Protein AF-A0A358D4X6-F1 (afdb_monomer_lite)

Structure (mmCIF, N/CA/C/O backbone):
data_AF-A0A358D4X6-F1
#
_entry.id   AF-A0A358D4X6-F1
#
loop_
_atom_site.group_PDB
_atom_site.id
_atom_site.type_symbol
_atom_site.label_atom_id
_atom_site.label_alt_id
_atom_site.label_comp_id
_atom_site.label_asym_id
_atom_site.label_entity_id
_atom_site.label_seq_id
_atom_site.pdbx_PDB_ins_code
_atom_site.Cartn_x
_atom_site.Cartn_y
_atom_site.Cartn_z
_atom_site.occupancy
_atom_site.B_iso_or_equiv
_atom_site.auth_seq_id
_atom_site.auth_comp_id
_atom_site.auth_asym_id
_atom_site.auth_atom_id
_atom_site.pdbx_PDB_model_num
ATOM 1 N N . MET A 1 1 ? 1.450 6.142 -0.387 1.00 95.56 1 MET A N 1
ATOM 2 C CA . MET A 1 1 ? 0.802 5.698 0.866 1.00 95.56 1 MET A CA 1
ATOM 3 C C . MET A 1 1 ? -0.648 6.152 0.870 1.00 95.56 1 MET A C 1
ATOM 5 O O . MET A 1 1 ? -0.957 7.098 0.156 1.00 95.56 1 MET A O 1
ATOM 9 N N . THR A 1 2 ? -1.506 5.499 1.646 1.00 97.62 2 THR A N 1
ATOM 10 C CA . THR A 1 2 ? -2.913 5.878 1.866 1.00 97.62 2 THR A CA 1
ATOM 11 C C . THR A 1 2 ? -3.343 5.463 3.281 1.00 97.62 2 THR A C 1
ATOM 13 O O . THR A 1 2 ? -2.540 4.869 4.004 1.00 97.62 2 THR A O 1
ATOM 16 N N . THR A 1 3 ? -4.575 5.771 3.676 1.00 97.06 3 THR A N 1
ATOM 17 C CA . THR A 1 3 ? -5.172 5.362 4.955 1.00 97.06 3 THR A CA 1
ATOM 18 C C . THR A 1 3 ? -6.520 4.688 4.732 1.00 97.06 3 THR A C 1
ATOM 20 O O . THR A 1 3 ? -7.226 5.039 3.788 1.00 97.06 3 THR A O 1
ATOM 23 N N . ASP A 1 4 ? -6.881 3.743 5.595 1.00 97.44 4 ASP A N 1
ATOM 24 C CA . ASP A 1 4 ? -8.205 3.109 5.591 1.00 97.44 4 ASP A CA 1
ATOM 25 C C . ASP A 1 4 ? -9.182 3.774 6.577 1.00 97.44 4 ASP A C 1
ATOM 27 O O . ASP A 1 4 ? -8.833 4.756 7.237 1.00 97.44 4 ASP A O 1
ATOM 31 N N . GLY A 1 5 ? -10.413 3.259 6.682 1.00 95.75 5 GLY A N 1
ATOM 32 C CA . GLY A 1 5 ? -11.425 3.831 7.580 1.00 95.75 5 GLY A CA 1
ATOM 33 C C . GLY A 1 5 ? -11.139 3.669 9.074 1.00 95.75 5 GLY A C 1
ATOM 34 O O . GLY A 1 5 ? -11.690 4.413 9.879 1.00 95.75 5 GLY A O 1
ATOM 35 N N . ASN A 1 6 ? -10.231 2.766 9.451 1.00 95.88 6 ASN A N 1
ATOM 36 C CA . ASN A 1 6 ? -9.743 2.647 10.824 1.00 95.88 6 ASN A CA 1
ATOM 37 C C . ASN A 1 6 ? -8.577 3.612 11.100 1.00 95.88 6 ASN A C 1
ATOM 39 O O . ASN A 1 6 ? -8.120 3.707 12.239 1.00 95.88 6 ASN A O 1
ATOM 43 N N . GLY A 1 7 ? -8.087 4.323 10.080 1.00 96.00 7 GLY A N 1
ATOM 44 C CA . GLY A 1 7 ? -6.925 5.201 10.163 1.00 96.00 7 GLY A CA 1
ATOM 45 C C . GLY A 1 7 ? -5.584 4.470 10.066 1.00 96.00 7 GLY A C 1
ATOM 46 O O . GLY A 1 7 ? -4.549 5.093 10.309 1.00 96.00 7 GLY A O 1
ATOM 47 N N . ASN A 1 8 ? -5.565 3.180 9.710 1.00 97.56 8 ASN A N 1
ATOM 48 C CA . ASN A 1 8 ? -4.319 2.443 9.493 1.00 97.56 8 ASN A CA 1
ATOM 49 C C . ASN A 1 8 ? -3.616 2.946 8.235 1.00 97.56 8 ASN A C 1
ATOM 51 O O . ASN A 1 8 ? -4.261 3.320 7.253 1.00 97.56 8 ASN A O 1
ATOM 55 N N . VAL A 1 9 ? -2.285 2.930 8.246 1.00 97.88 9 VAL A N 1
ATOM 56 C CA . VAL A 1 9 ? -1.459 3.450 7.151 1.00 97.88 9 VAL A CA 1
ATOM 57 C C . VAL A 1 9 ? -1.025 2.316 6.234 1.00 97.88 9 VAL A C 1
ATOM 59 O O . VAL A 1 9 ? -0.436 1.336 6.682 1.00 97.88 9 VAL A O 1
ATOM 62 N N . TRP A 1 10 ? -1.246 2.494 4.934 1.00 98.44 10 TRP A N 1
ATOM 63 C CA . TRP A 1 10 ? -0.894 1.536 3.888 1.00 98.44 10 TRP A CA 1
ATOM 64 C C . TRP A 1 10 ? 0.213 2.093 2.993 1.00 98.44 10 TRP A C 1
ATOM 66 O O . TRP A 1 10 ? 0.126 3.218 2.483 1.00 98.44 10 TRP A O 1
ATOM 76 N N . VAL A 1 11 ? 1.262 1.302 2.768 1.00 98.00 11 VAL A N 1
ATOM 77 C CA . VAL A 1 11 ? 2.477 1.711 2.049 1.00 98.00 11 VAL A CA 1
ATOM 78 C C . VAL A 1 11 ? 2.750 0.764 0.884 1.00 98.00 11 VAL A C 1
ATOM 80 O O . VAL A 1 11 ? 2.784 -0.451 1.059 1.00 98.00 11 VAL A O 1
ATOM 83 N N . ALA A 1 12 ? 2.942 1.330 -0.312 1.00 97.38 12 ALA A N 1
ATOM 84 C CA . ALA A 1 12 ? 3.439 0.593 -1.470 1.00 97.38 12 ALA A CA 1
ATOM 85 C C . ALA A 1 12 ? 4.960 0.552 -1.387 1.00 97.38 12 ALA A C 1
ATOM 87 O O . ALA A 1 12 ? 5.614 1.599 -1.404 1.00 97.38 12 ALA A O 1
ATOM 88 N N . ASN A 1 13 ? 5.511 -0.650 -1.309 1.00 96.38 13 ASN A N 1
ATOM 89 C CA . ASN A 1 13 ? 6.944 -0.854 -1.204 1.00 96.38 13 ASN A CA 1
ATOM 90 C C . ASN A 1 13 ? 7.494 -1.098 -2.607 1.00 96.38 13 ASN A C 1
ATOM 92 O O . ASN A 1 13 ? 7.700 -2.238 -3.019 1.00 96.38 13 ASN A O 1
ATOM 96 N N . PHE A 1 14 ? 7.708 0.002 -3.331 1.00 95.19 14 PHE A N 1
ATOM 97 C CA . PHE A 1 14 ? 8.043 0.035 -4.756 1.00 95.19 14 PHE A CA 1
ATOM 98 C C . PHE A 1 14 ? 9.090 -1.005 -5.185 1.00 95.19 14 PHE A C 1
ATOM 100 O O . PHE A 1 14 ? 8.819 -1.807 -6.070 1.00 95.19 14 PHE A O 1
ATOM 107 N N . SER A 1 15 ? 10.274 -1.013 -4.563 1.00 92.12 15 SER A N 1
ATOM 108 C CA . SER A 1 15 ? 11.376 -1.918 -4.945 1.00 92.12 15 SER A CA 1
ATOM 109 C C . SER A 1 15 ? 11.134 -3.370 -4.550 1.00 92.12 15 SER A C 1
ATOM 111 O O . SER A 1 15 ? 11.721 -4.277 -5.127 1.00 92.12 1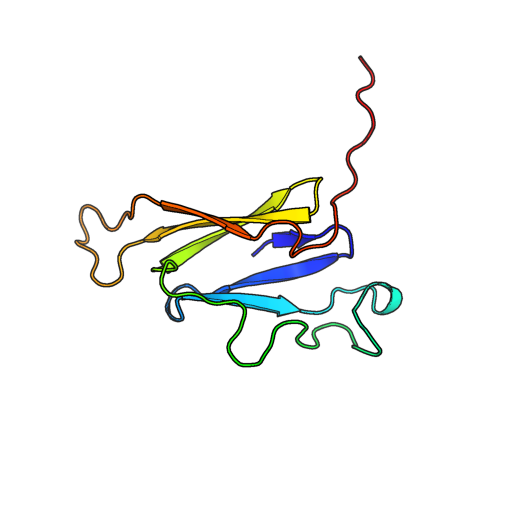5 SER A O 1
ATOM 113 N N . ASP A 1 16 ? 10.294 -3.557 -3.545 1.00 93.88 16 ASP A N 1
ATOM 114 C CA . ASP A 1 16 ? 10.113 -4.791 -2.806 1.00 93.88 16 ASP A CA 1
ATOM 115 C C . ASP A 1 16 ? 8.847 -5.544 -3.257 1.00 93.88 16 ASP A C 1
ATOM 117 O O . ASP A 1 16 ? 8.625 -6.676 -2.833 1.00 93.88 16 ASP A O 1
ATOM 121 N N . GLN A 1 17 ? 8.047 -4.947 -4.150 1.00 95.81 17 GLN A N 1
ATOM 122 C CA . GLN A 1 17 ? 6.891 -5.565 -4.817 1.00 95.81 17 GLN A CA 1
ATOM 123 C C . GLN A 1 17 ? 5.824 -6.062 -3.839 1.00 95.81 17 GLN A C 1
ATOM 125 O O . GLN A 1 17 ? 5.209 -7.110 -4.011 1.00 95.81 17 GLN A O 1
ATOM 130 N N . ARG A 1 18 ? 5.612 -5.307 -2.764 1.00 96.75 18 ARG A N 1
ATOM 131 C CA . ARG A 1 18 ? 4.715 -5.697 -1.674 1.00 96.75 18 ARG A CA 1
ATOM 132 C C . ARG A 1 18 ? 4.002 -4.487 -1.095 1.00 96.75 18 ARG A C 1
ATOM 134 O O . ARG A 1 18 ? 4.341 -3.342 -1.403 1.00 96.75 18 ARG A O 1
ATOM 141 N N . VAL A 1 19 ? 3.019 -4.744 -0.247 1.00 98.12 19 VAL A N 1
ATOM 142 C CA . VAL A 1 19 ? 2.328 -3.717 0.531 1.00 98.12 19 VAL A CA 1
ATOM 143 C C . VAL A 1 19 ? 2.556 -3.959 2.013 1.00 98.12 19 VAL A C 1
ATOM 145 O O . VAL A 1 19 ? 2.450 -5.091 2.478 1.00 98.12 19 VAL A O 1
ATOM 148 N N . SER A 1 20 ? 2.824 -2.892 2.758 1.00 98.00 20 SER A N 1
ATOM 149 C CA . SER A 1 20 ? 2.849 -2.923 4.221 1.00 98.00 20 SER A CA 1
ATOM 150 C C . SER A 1 20 ? 1.675 -2.148 4.797 1.00 98.00 20 SER A C 1
ATOM 152 O O . SER A 1 20 ? 1.222 -1.164 4.208 1.00 98.00 20 SER A O 1
ATOM 154 N N . ALA A 1 21 ? 1.209 -2.591 5.959 1.00 98.25 21 ALA A N 1
ATOM 155 C CA . ALA A 1 21 ? 0.171 -1.926 6.731 1.00 98.25 21 ALA A CA 1
ATOM 156 C C . ALA A 1 21 ? 0.668 -1.696 8.157 1.00 98.25 21 ALA A C 1
ATOM 158 O O . ALA A 1 21 ? 1.310 -2.577 8.730 1.00 98.25 21 ALA A O 1
ATOM 159 N N . PHE A 1 22 ? 0.350 -0.537 8.723 1.00 98.19 22 PHE A N 1
ATOM 160 C CA . PHE A 1 22 ? 0.767 -0.128 10.062 1.00 98.19 22 PHE A CA 1
ATOM 161 C C . PHE A 1 22 ? -0.420 0.417 10.844 1.00 98.19 22 PHE A C 1
ATOM 163 O O . PHE A 1 22 ? -1.286 1.090 10.276 1.00 98.19 22 PHE A O 1
ATOM 170 N N . CYS A 1 23 ? -0.430 0.147 12.146 1.00 98.12 23 CYS A N 1
ATOM 171 C CA . CYS A 1 23 ? -1.434 0.657 13.064 1.00 98.12 23 CYS A CA 1
ATOM 172 C C . CYS A 1 23 ? -1.457 2.189 13.038 1.00 98.12 23 CYS A C 1
ATOM 174 O O . CYS A 1 23 ? -0.415 2.850 13.121 1.00 98.12 23 CYS A O 1
ATOM 176 N N . GLY A 1 24 ? -2.660 2.738 12.877 1.00 96.31 24 GLY A N 1
ATOM 177 C CA . GLY A 1 24 ? -2.914 4.173 12.842 1.00 96.31 24 GLY A CA 1
ATOM 178 C C . GLY A 1 24 ? -2.748 4.859 14.196 1.00 96.31 24 GLY A C 1
ATOM 179 O O . GLY A 1 24 ? -2.291 4.280 15.175 1.00 96.31 24 GLY A O 1
ATOM 180 N N . THR A 1 25 ? -3.165 6.123 14.276 1.00 94.44 25 THR A N 1
ATOM 181 C CA . THR A 1 25 ? -3.084 6.919 15.515 1.00 94.44 25 THR A CA 1
ATOM 182 C C . THR A 1 25 ? -4.165 6.589 16.545 1.00 94.44 25 THR A C 1
ATOM 184 O O . THR A 1 25 ? -4.173 7.196 17.613 1.00 94.44 25 THR A O 1
ATOM 187 N N . SER A 1 26 ? -5.088 5.680 16.226 1.00 92.88 26 SER A N 1
ATOM 188 C CA . SER A 1 26 ? -6.162 5.229 17.111 1.00 92.88 26 SER A CA 1
ATOM 189 C C . SER A 1 26 ? -5.964 3.744 17.433 1.00 92.88 26 SER A C 1
ATOM 191 O O . SER A 1 26 ? -6.524 2.906 16.737 1.00 92.88 26 SER A O 1
ATOM 193 N N . PRO A 1 27 ? -5.178 3.380 18.462 1.00 90.19 27 PRO A N 1
ATOM 194 C CA . PRO A 1 27 ? -4.861 1.978 18.757 1.00 90.19 27 PRO A CA 1
ATOM 195 C C . PRO A 1 27 ? -6.087 1.073 18.938 1.00 90.19 27 PRO A C 1
ATOM 197 O O . PRO A 1 27 ? -6.038 -0.099 18.584 1.00 90.19 27 PRO A O 1
ATOM 200 N N . ASP A 1 28 ? -7.212 1.624 19.404 1.00 92.88 28 ASP A N 1
ATOM 201 C CA . ASP A 1 28 ? -8.473 0.890 19.580 1.00 92.88 28 ASP A CA 1
ATOM 202 C C . ASP A 1 28 ? -9.067 0.348 18.262 1.00 92.88 28 ASP A C 1
ATOM 204 O O . ASP A 1 28 ? -9.912 -0.545 18.288 1.00 92.88 28 ASP A O 1
ATOM 208 N N . THR A 1 29 ? -8.648 0.875 17.105 1.00 92.56 29 THR A N 1
ATOM 209 C CA . THR A 1 29 ? -9.073 0.403 15.773 1.00 92.56 29 THR A CA 1
ATOM 210 C C . THR A 1 29 ? -8.054 -0.537 15.122 1.00 92.56 29 THR A C 1
ATOM 212 O O . THR A 1 29 ? -8.303 -1.063 14.028 1.00 92.56 29 THR A O 1
ATOM 215 N N . CYS A 1 30 ? -6.916 -0.768 15.780 1.00 93.50 30 CYS A N 1
ATOM 216 C CA . CYS A 1 30 ? -5.877 -1.661 15.300 1.00 93.50 30 CYS A CA 1
ATOM 217 C C . CYS A 1 30 ? -6.184 -3.120 15.673 1.00 93.50 30 CYS A C 1
ATOM 219 O O . CYS A 1 30 ? -6.788 -3.392 16.711 1.00 93.50 30 CYS A O 1
ATOM 221 N N . PRO A 1 31 ? -5.773 -4.099 14.847 1.00 90.06 31 PRO A N 1
ATOM 222 C CA . PRO A 1 31 ? -5.950 -5.507 15.180 1.00 90.06 31 PRO A CA 1
ATOM 223 C C . PRO A 1 31 ? -5.209 -5.895 16.467 1.00 90.06 31 PRO A C 1
ATOM 225 O O . PRO A 1 31 ? -4.024 -5.614 16.619 1.00 90.06 31 PRO A O 1
ATOM 228 N N . GLY A 1 32 ? -5.880 -6.615 17.367 1.00 88.81 32 GLY A N 1
ATOM 229 C CA . GLY A 1 32 ? -5.255 -7.148 18.579 1.00 88.81 32 GLY A CA 1
ATOM 230 C C . GLY A 1 32 ? -4.873 -6.063 19.588 1.00 88.81 32 GLY A C 1
ATOM 231 O O . GLY A 1 32 ? -5.688 -5.216 19.929 1.00 88.81 32 GLY A O 1
ATOM 232 N N . SER A 1 33 ? -3.650 -6.135 20.114 1.00 88.38 33 SER A N 1
ATOM 233 C CA . SER A 1 33 ? -3.108 -5.205 21.117 1.00 88.38 33 SER A CA 1
ATOM 234 C C . SER A 1 33 ? -1.951 -4.372 20.556 1.00 88.38 33 SER A C 1
ATOM 236 O O . SER A 1 33 ? -0.957 -4.146 21.248 1.00 88.38 33 SER A O 1
ATOM 238 N N . LEU A 1 34 ? -2.041 -4.005 19.277 1.00 96.31 34 LEU A N 1
ATOM 239 C CA . LEU A 1 34 ? -1.027 -3.206 18.595 1.00 96.31 34 LEU A CA 1
ATOM 240 C C . LEU A 1 34 ? -1.090 -1.740 19.042 1.00 96.31 34 LEU A C 1
ATOM 242 O O . LEU A 1 34 ? -2.157 -1.198 19.326 1.00 96.31 34 LEU A O 1
ATOM 246 N N . SER A 1 35 ? 0.074 -1.104 19.089 1.00 96.44 35 SER A N 1
ATOM 247 C CA . SER A 1 35 ? 0.251 0.323 19.343 1.00 96.44 35 SER A CA 1
ATOM 248 C C . SER A 1 35 ? 0.451 1.090 18.038 1.00 96.44 35 SER A C 1
ATOM 250 O O . SER A 1 35 ? 0.800 0.518 17.007 1.00 96.44 35 SER A O 1
ATOM 252 N N . THR A 1 36 ? 0.262 2.410 18.081 1.00 97.25 36 THR A N 1
ATOM 253 C CA . THR A 1 36 ? 0.495 3.300 16.934 1.00 97.25 36 THR A CA 1
ATOM 254 C C . THR A 1 36 ? 1.843 3.027 16.267 1.00 97.25 36 THR A C 1
ATOM 256 O O . THR A 1 36 ? 2.887 3.101 16.914 1.00 97.25 36 THR A O 1
ATOM 259 N N . GLY A 1 37 ? 1.820 2.786 14.956 1.00 96.81 37 GLY A N 1
ATOM 260 C CA . GLY A 1 37 ? 3.010 2.514 14.151 1.00 96.81 37 GLY A CA 1
ATOM 261 C C . GLY A 1 37 ? 3.468 1.055 14.143 1.00 96.81 37 GLY A C 1
ATOM 262 O O . GLY A 1 37 ? 4.320 0.717 13.320 1.00 96.81 37 GLY A O 1
ATOM 263 N N . ASP A 1 38 ? 2.897 0.183 14.980 1.00 97.94 38 ASP A N 1
ATOM 264 C CA . ASP A 1 38 ? 3.210 -1.244 14.932 1.00 97.94 38 ASP A CA 1
ATOM 265 C C . ASP A 1 38 ? 2.778 -1.849 13.584 1.00 97.94 38 ASP A C 1
ATOM 267 O O . ASP A 1 38 ? 1.746 -1.455 13.019 1.00 97.94 38 ASP A O 1
ATOM 271 N N . PRO A 1 39 ? 3.542 -2.811 13.038 1.00 97.44 39 PRO A N 1
ATOM 272 C CA . PRO A 1 39 ? 3.188 -3.463 11.788 1.00 97.44 39 PRO A CA 1
ATOM 273 C C . PRO A 1 39 ? 1.923 -4.314 11.956 1.00 97.44 39 PRO A C 1
ATOM 275 O O . PRO A 1 39 ? 1.821 -5.146 12.854 1.00 97.44 39 PRO A O 1
ATOM 278 N N . ILE A 1 40 ? 0.968 -4.123 11.045 1.00 97.44 40 ILE A N 1
ATOM 279 C CA . ILE A 1 40 ? -0.205 -4.992 10.873 1.00 97.44 40 ILE A CA 1
ATOM 280 C C . ILE A 1 40 ? 0.109 -6.096 9.861 1.00 97.44 40 ILE A C 1
ATOM 282 O O . ILE A 1 40 ? -0.318 -7.238 10.019 1.00 97.44 40 ILE A O 1
ATOM 286 N N . SER A 1 41 ? 0.827 -5.755 8.789 1.00 97.19 41 SER A N 1
ATOM 287 C CA . SER A 1 41 ? 1.240 -6.735 7.784 1.00 97.19 41 SER A CA 1
ATOM 288 C C . SER A 1 41 ? 2.312 -7.686 8.334 1.00 97.19 41 SER A C 1
ATOM 290 O O . SER A 1 41 ? 3.116 -7.254 9.161 1.00 97.19 41 SER A O 1
ATOM 292 N N . PRO A 1 42 ? 2.416 -8.925 7.815 1.00 95.56 42 PRO A N 1
ATOM 293 C CA . PRO A 1 42 ? 3.566 -9.795 8.076 1.00 95.56 42 PRO A CA 1
ATOM 294 C C . PRO A 1 42 ? 4.900 -9.129 7.698 1.00 95.56 42 PRO A C 1
ATOM 296 O O . PRO A 1 42 ? 4.913 -8.200 6.888 1.00 95.56 42 PRO A O 1
ATOM 299 N N . ASP A 1 43 ? 6.027 -9.664 8.179 1.00 94.25 43 ASP A N 1
ATOM 300 C CA . ASP A 1 43 ? 7.376 -9.161 7.846 1.00 94.25 43 ASP A CA 1
ATOM 301 C C . ASP A 1 43 ? 7.636 -9.105 6.329 1.00 94.25 43 ASP A C 1
ATOM 303 O O . ASP A 1 43 ? 8.301 -8.202 5.822 1.00 94.25 43 ASP A O 1
ATOM 307 N N . ALA A 1 44 ? 7.066 -10.055 5.582 1.00 94.44 44 ALA A N 1
ATOM 308 C CA . ALA A 1 44 ? 7.144 -10.113 4.122 1.00 94.44 44 ALA A CA 1
ATOM 309 C C . ALA A 1 44 ? 6.134 -9.193 3.403 1.00 94.44 44 ALA A C 1
ATOM 311 O O . ALA A 1 44 ? 6.102 -9.164 2.175 1.00 94.44 44 ALA A O 1
ATOM 312 N N . GLY A 1 45 ? 5.308 -8.449 4.141 1.00 96.56 45 GLY A N 1
ATOM 313 C CA . GLY A 1 45 ? 4.194 -7.674 3.605 1.00 96.56 45 GLY A CA 1
ATOM 314 C C . GLY A 1 45 ? 3.099 -8.542 2.973 1.00 96.56 45 GLY A C 1
ATOM 315 O O . GLY A 1 45 ? 3.130 -9.772 3.009 1.00 96.56 45 GLY A O 1
ATOM 316 N N . TYR A 1 46 ? 2.118 -7.882 2.366 1.00 97.25 46 TYR A N 1
ATOM 317 C CA . TYR A 1 46 ? 1.167 -8.515 1.459 1.00 97.25 46 TYR A CA 1
ATOM 318 C C . TYR A 1 46 ? 1.774 -8.550 0.054 1.00 97.25 46 TYR A C 1
ATOM 320 O O . TYR A 1 46 ? 2.040 -7.498 -0.536 1.00 97.25 46 TYR A O 1
ATOM 328 N N . ALA A 1 47 ? 2.007 -9.753 -0.468 1.00 95.38 47 ALA A N 1
ATOM 329 C CA . ALA A 1 47 ? 2.659 -9.981 -1.753 1.00 95.38 47 ALA A CA 1
ATOM 330 C C . ALA A 1 47 ? 2.048 -11.179 -2.493 1.00 95.38 47 ALA A C 1
ATOM 332 O O . ALA A 1 47 ? 1.463 -12.071 -1.880 1.00 95.38 47 ALA A O 1
ATOM 333 N N . PHE A 1 48 ? 2.192 -11.179 -3.817 1.00 93.88 48 PHE A N 1
ATOM 334 C CA . PHE A 1 48 ? 1.925 -12.308 -4.708 1.00 93.88 48 PHE A CA 1
ATOM 335 C C . PHE A 1 48 ? 2.656 -12.075 -6.038 1.00 93.88 48 PHE A C 1
ATOM 337 O O . PHE A 1 48 ? 3.018 -10.939 -6.348 1.00 93.88 48 PHE A O 1
ATOM 344 N N . ASP A 1 49 ? 2.794 -13.122 -6.850 1.00 92.31 49 ASP A N 1
ATOM 345 C CA . ASP A 1 49 ? 3.613 -13.132 -8.077 1.00 92.31 49 ASP A CA 1
ATOM 346 C C . ASP A 1 49 ? 3.139 -12.184 -9.199 1.00 92.31 49 ASP A C 1
ATOM 348 O O . ASP A 1 49 ? 3.758 -12.110 -10.257 1.00 92.31 49 ASP A O 1
ATOM 352 N N . GLY A 1 50 ? 2.022 -11.476 -9.013 1.00 92.56 50 GLY A N 1
ATOM 353 C CA . GLY A 1 50 ? 1.528 -10.483 -9.970 1.00 92.56 50 GLY A CA 1
ATOM 354 C C . GLY A 1 50 ? 1.876 -9.036 -9.623 1.00 92.56 50 GLY A C 1
ATOM 355 O O . GLY A 1 50 ? 1.536 -8.146 -10.403 1.00 92.56 50 GLY A O 1
ATOM 356 N N . LEU A 1 51 ? 2.523 -8.767 -8.483 1.00 95.06 51 LEU A N 1
ATOM 357 C CA . LEU A 1 51 ? 3.076 -7.441 -8.197 1.00 95.06 51 LEU A CA 1
ATOM 358 C C . LEU A 1 51 ? 4.408 -7.258 -8.931 1.00 95.06 51 LEU A C 1
ATOM 360 O O . LEU A 1 51 ? 5.234 -8.157 -8.949 1.00 95.06 51 LEU A O 1
ATOM 364 N N . VAL A 1 52 ? 4.599 -6.082 -9.530 1.00 94.38 52 VAL A N 1
ATOM 365 C CA . VAL 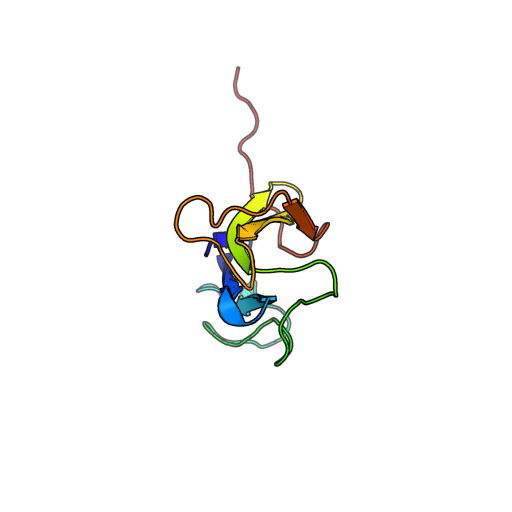A 1 52 ? 5.816 -5.715 -10.271 1.00 94.38 52 VAL A CA 1
ATOM 366 C C . VAL A 1 52 ? 6.500 -4.574 -9.529 1.00 94.38 52 VAL A C 1
ATOM 368 O O . VAL A 1 52 ? 7.324 -4.808 -8.656 1.00 94.38 52 VAL A O 1
ATOM 371 N N . ARG A 1 53 ? 6.122 -3.319 -9.787 1.00 95.50 53 ARG A N 1
ATOM 372 C CA . ARG A 1 53 ? 6.444 -2.194 -8.906 1.00 95.50 53 ARG A CA 1
ATOM 373 C C . ARG A 1 53 ? 5.228 -1.309 -8.755 1.00 95.50 53 ARG A C 1
ATOM 375 O O . ARG A 1 53 ? 4.653 -0.807 -9.724 1.00 95.50 53 ARG A O 1
ATOM 382 N N . ASN A 1 54 ? 4.846 -1.133 -7.503 1.00 95.56 54 ASN A N 1
ATOM 383 C CA . ASN A 1 54 ? 3.657 -0.417 -7.100 1.00 95.56 54 ASN A CA 1
ATOM 384 C C . ASN A 1 54 ? 4.002 1.033 -6.745 1.00 95.56 54 ASN A C 1
ATOM 386 O O . ASN A 1 54 ? 4.865 1.305 -5.914 1.00 95.56 54 ASN A O 1
ATOM 390 N N . THR A 1 55 ? 3.340 1.978 -7.411 1.00 95.56 55 THR A N 1
ATOM 391 C CA . THR A 1 55 ? 3.644 3.418 -7.316 1.00 95.56 55 THR A CA 1
ATOM 392 C C . THR A 1 55 ? 2.627 4.185 -6.476 1.00 95.56 55 THR A C 1
ATOM 394 O O . THR A 1 55 ? 2.922 5.266 -5.969 1.00 95.56 55 THR A O 1
ATOM 397 N N . GLY A 1 56 ? 1.430 3.625 -6.294 1.00 95.94 56 GLY A N 1
ATOM 398 C CA . GLY A 1 56 ? 0.321 4.287 -5.620 1.00 95.94 56 GLY A CA 1
ATOM 399 C C . GLY A 1 56 ? -0.685 3.296 -5.054 1.00 95.94 56 GLY A C 1
ATOM 400 O O . GLY A 1 56 ? -0.776 2.160 -5.518 1.00 95.94 56 GLY A O 1
ATOM 401 N N . LEU A 1 57 ? -1.423 3.751 -4.040 1.00 98.06 57 LEU A N 1
ATOM 402 C CA . LEU A 1 57 ? -2.450 2.992 -3.330 1.00 98.06 57 LEU A CA 1
ATOM 403 C C . LEU A 1 57 ? -3.663 3.881 -3.060 1.00 98.06 57 LEU A C 1
ATOM 405 O O . LEU A 1 57 ? -3.487 5.061 -2.750 1.00 98.06 57 LEU A O 1
ATOM 409 N N . ILE A 1 58 ? -4.860 3.303 -3.078 1.00 97.81 58 ILE A N 1
ATOM 410 C CA . ILE A 1 58 ? -6.070 3.914 -2.522 1.00 97.81 58 ILE A CA 1
ATOM 411 C C . ILE A 1 58 ? -6.976 2.838 -1.919 1.00 97.81 58 ILE A C 1
ATOM 413 O O . ILE A 1 58 ? -7.092 1.747 -2.474 1.00 97.81 58 ILE A O 1
ATOM 417 N N . VAL A 1 59 ? -7.597 3.137 -0.779 1.00 98.38 59 VAL A N 1
ATOM 418 C CA . VAL A 1 59 ? -8.639 2.291 -0.184 1.00 98.38 59 VAL A CA 1
ATOM 419 C C . VAL A 1 59 ? -9.995 2.813 -0.642 1.00 98.38 59 VAL A C 1
ATOM 421 O O . VAL A 1 59 ? -10.260 4.011 -0.543 1.00 98.38 59 VAL A O 1
ATOM 424 N N . ASP A 1 60 ? -10.835 1.933 -1.180 1.00 97.12 60 ASP A N 1
ATOM 425 C CA . ASP A 1 60 ? -12.198 2.290 -1.565 1.00 97.12 60 ASP A CA 1
ATOM 426 C C . ASP A 1 60 ? -13.186 2.161 -0.385 1.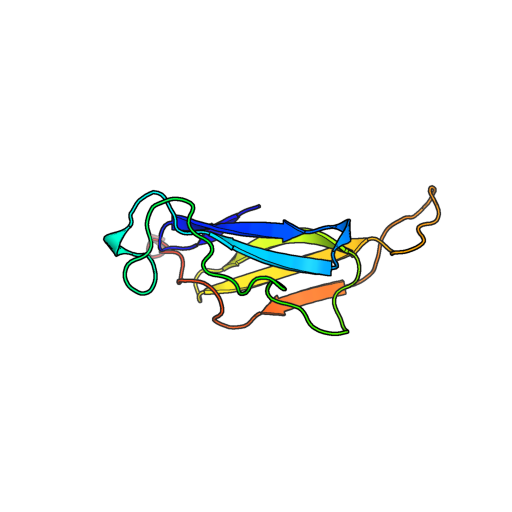00 97.12 60 ASP A C 1
ATOM 428 O O . ASP A 1 60 ? -12.865 1.566 0.649 1.00 97.12 60 ASP A O 1
ATOM 432 N N . PRO A 1 61 ? -14.417 2.686 -0.515 1.00 96.44 61 PRO A N 1
ATOM 433 C CA . PRO A 1 61 ? -15.425 2.609 0.544 1.00 96.44 61 PRO A CA 1
ATOM 434 C C . PRO A 1 61 ? -15.808 1.196 0.990 1.00 96.44 61 PRO A C 1
ATOM 436 O O . PRO A 1 61 ? -16.356 1.030 2.070 1.00 96.44 61 PRO A O 1
ATOM 439 N N . SER A 1 62 ? -15.554 0.174 0.169 1.00 97.12 62 SER A N 1
ATOM 440 C CA . SER A 1 62 ? -15.826 -1.225 0.521 1.00 97.12 62 SER A CA 1
ATOM 441 C C . SER A 1 62 ? -14.654 -1.884 1.255 1.00 97.12 62 SER A C 1
ATOM 443 O O . SER A 1 62 ? -14.760 -3.048 1.634 1.00 97.12 62 SER A O 1
ATOM 445 N N . GLY A 1 63 ? -13.543 -1.167 1.459 1.00 97.81 63 GLY A N 1
ATOM 446 C CA . GLY A 1 63 ? -12.330 -1.698 2.080 1.00 97.81 63 GLY A CA 1
ATOM 447 C C . GLY A 1 63 ? -11.414 -2.438 1.102 1.00 97.81 63 GLY A C 1
ATOM 448 O O . GLY A 1 63 ? -10.510 -3.162 1.525 1.00 97.81 63 GLY A O 1
ATOM 449 N N . ASN A 1 64 ? -11.607 -2.285 -0.212 1.00 98.38 64 ASN A N 1
ATOM 450 C CA . ASN A 1 64 ? -10.654 -2.833 -1.175 1.00 98.38 64 ASN A CA 1
ATOM 451 C C . ASN A 1 64 ? -9.444 -1.909 -1.288 1.00 98.38 64 ASN A C 1
ATOM 453 O O . ASN A 1 64 ? -9.590 -0.692 -1.426 1.00 98.38 64 ASN A O 1
ATOM 457 N N . LEU A 1 65 ? -8.248 -2.494 -1.299 1.00 98.12 65 LEU A N 1
ATOM 458 C CA . LEU A 1 65 ? -7.016 -1.764 -1.560 1.00 98.12 65 LEU A CA 1
ATOM 459 C C . LEU A 1 65 ? -6.667 -1.857 -3.047 1.00 98.12 65 LEU A C 1
ATOM 461 O O . LEU A 1 65 ? -6.266 -2.913 -3.540 1.00 98.12 65 LEU A O 1
ATOM 465 N N . TRP A 1 66 ? -6.788 -0.735 -3.744 1.00 9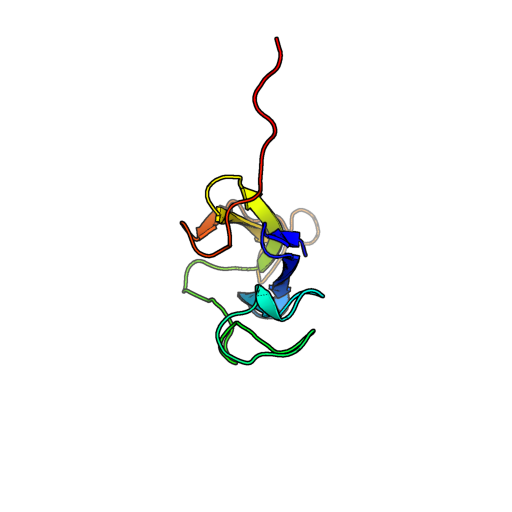8.38 66 TRP A N 1
ATOM 466 C CA . TRP A 1 66 ? -6.420 -0.579 -5.145 1.00 98.38 66 TRP A CA 1
ATOM 467 C C . TRP A 1 66 ? -4.982 -0.097 -5.272 1.00 98.38 66 TRP A C 1
ATOM 469 O O . TRP A 1 66 ? -4.556 0.832 -4.587 1.00 98.38 66 TRP A O 1
ATOM 479 N N . ILE A 1 67 ? -4.237 -0.720 -6.178 1.00 98.00 67 ILE A N 1
ATOM 480 C CA . ILE A 1 67 ? -2.800 -0.534 -6.340 1.00 98.00 67 ILE A CA 1
ATOM 481 C C . ILE A 1 67 ? -2.495 -0.178 -7.787 1.00 98.00 67 ILE A C 1
ATOM 483 O O . ILE A 1 67 ? -2.831 -0.925 -8.709 1.00 98.00 67 ILE A O 1
ATOM 487 N N . ALA A 1 68 ? -1.785 0.931 -7.977 1.00 97.38 68 ALA A N 1
ATOM 488 C CA . ALA A 1 68 ? -1.142 1.238 -9.244 1.00 97.38 68 ALA A CA 1
ATOM 489 C C . ALA A 1 68 ? 0.128 0.385 -9.367 1.00 97.38 68 ALA A C 1
ATOM 491 O O . ALA A 1 68 ? 1.167 0.729 -8.807 1.00 97.38 68 ALA A O 1
ATOM 492 N N . ASN A 1 69 ? 0.029 -0.751 -10.057 1.00 96.38 69 ASN A N 1
ATOM 493 C CA . ASN A 1 69 ? 1.114 -1.711 -10.272 1.00 96.38 69 ASN A CA 1
ATOM 494 C C . ASN A 1 69 ? 1.764 -1.471 -11.643 1.00 96.38 69 ASN A C 1
ATOM 496 O O . ASN A 1 69 ? 1.767 -2.322 -12.526 1.00 96.38 69 ASN A O 1
ATOM 500 N N . ASN A 1 70 ? 2.203 -0.238 -11.865 1.00 94.69 70 ASN A N 1
ATOM 501 C CA . ASN A 1 70 ? 2.402 0.315 -13.200 1.00 94.69 70 ASN A CA 1
ATOM 502 C C . ASN A 1 70 ? 3.830 0.814 -13.433 1.00 94.69 70 ASN A C 1
ATOM 504 O O . ASN A 1 70 ? 4.024 1.749 -14.207 1.00 94.69 70 ASN A O 1
ATOM 508 N N . TRP A 1 71 ? 4.830 0.218 -12.792 1.00 95.81 71 TRP A N 1
ATOM 509 C CA . TRP A 1 71 ? 6.228 0.496 -13.106 1.00 95.81 71 TRP A CA 1
ATOM 510 C C . TRP A 1 71 ? 6.988 -0.808 -13.366 1.00 95.81 71 TRP A C 1
ATOM 512 O O . TRP A 1 71 ? 6.854 -1.771 -12.616 1.00 95.81 71 TRP A O 1
ATOM 522 N N . GLU A 1 72 ? 7.778 -0.853 -14.438 1.00 94.44 72 GLU A N 1
ATOM 523 C CA . GLU A 1 72 ? 8.534 -2.048 -14.826 1.00 94.44 72 GLU A CA 1
ATOM 524 C C . GLU A 1 72 ? 9.763 -2.281 -13.928 1.00 94.44 72 GLU A C 1
ATOM 526 O O . GLU A 1 72 ? 10.461 -1.350 -13.514 1.00 94.44 72 GLU A O 1
ATOM 531 N N . GLU A 1 73 ? 10.091 -3.541 -13.639 1.00 92.81 73 GLU A N 1
ATOM 532 C CA . GLU A 1 73 ? 11.298 -3.884 -12.871 1.00 92.81 73 GLU A CA 1
ATOM 533 C C . GLU A 1 73 ? 12.587 -3.416 -13.552 1.00 92.81 73 GLU A C 1
ATOM 535 O O . GLU A 1 73 ? 13.472 -2.843 -12.902 1.00 92.81 73 GLU A O 1
ATOM 540 N N . VAL A 1 74 ? 12.652 -3.604 -14.871 1.00 93.94 74 VAL A N 1
ATOM 541 C CA . VAL A 1 74 ? 13.758 -3.188 -15.737 1.00 93.94 74 VAL A CA 1
ATOM 542 C C . VAL A 1 74 ? 13.232 -2.131 -16.712 1.00 93.94 74 VAL A C 1
ATOM 544 O O . VAL A 1 74 ? 12.947 -2.443 -17.864 1.00 93.94 74 VAL A O 1
ATOM 547 N N . PRO A 1 75 ? 13.056 -0.880 -16.255 1.00 92.12 75 PRO A N 1
ATOM 548 C CA . PRO A 1 75 ? 12.385 0.135 -17.047 1.00 92.12 75 PRO A CA 1
ATOM 549 C C . PRO A 1 75 ? 13.288 0.676 -18.155 1.00 92.12 75 PRO A C 1
ATOM 551 O O . PRO A 1 75 ? 14.450 1.029 -17.919 1.00 92.12 75 PRO A O 1
ATOM 554 N N . LEU A 1 76 ? 12.719 0.888 -19.341 1.00 94.38 76 LEU A N 1
ATOM 555 C CA . LEU A 1 76 ? 13.295 1.820 -20.307 1.00 94.38 76 LEU A CA 1
ATOM 556 C C . LEU A 1 76 ? 12.987 3.249 -19.853 1.00 94.38 76 LEU A C 1
ATOM 558 O O . LEU A 1 76 ? 11.835 3.605 -19.642 1.00 94.38 76 LEU A O 1
ATOM 562 N N . GLN A 1 77 ? 14.008 4.099 -19.717 1.00 90.25 77 GLN A N 1
ATOM 563 C CA . GLN A 1 77 ? 13.836 5.457 -19.171 1.00 90.25 77 GLN A CA 1
ATOM 564 C C . GLN A 1 77 ? 12.827 6.318 -19.945 1.00 90.25 77 GLN A C 1
ATOM 566 O O . GLN A 1 77 ? 12.184 7.186 -19.365 1.00 90.25 77 GLN A O 1
ATOM 571 N N . THR A 1 78 ? 12.668 6.077 -21.245 1.00 95.88 78 THR A N 1
ATOM 572 C CA . THR A 1 78 ? 11.693 6.782 -22.085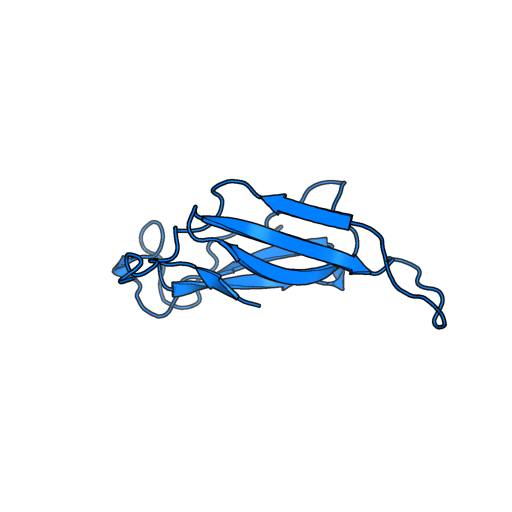 1.00 95.88 78 THR A CA 1
ATOM 573 C C . THR A 1 78 ? 10.252 6.336 -21.848 1.00 95.88 78 THR A C 1
ATOM 575 O O . THR A 1 78 ? 9.335 7.094 -22.151 1.00 95.88 78 THR A O 1
ATOM 578 N N . ASN A 1 79 ? 10.042 5.128 -21.324 1.00 92.88 79 ASN A N 1
ATOM 579 C CA . ASN A 1 79 ? 8.734 4.608 -20.951 1.00 92.88 79 ASN A CA 1
ATOM 580 C C . ASN A 1 79 ? 8.883 3.540 -19.851 1.00 92.88 79 ASN A C 1
ATOM 582 O O . ASN A 1 79 ? 8.942 2.352 -20.163 1.00 92.88 79 ASN A O 1
ATOM 586 N N . PRO A 1 80 ? 8.953 3.942 -18.572 1.00 93.62 80 PRO A N 1
ATOM 587 C CA . PRO A 1 80 ? 9.105 3.004 -17.463 1.00 93.62 80 PRO A CA 1
ATOM 588 C C . PRO A 1 80 ? 7.775 2.365 -17.021 1.00 93.62 80 PRO A C 1
ATOM 590 O O . PRO A 1 80 ? 7.736 1.652 -16.016 1.00 93.62 80 PRO A O 1
ATOM 593 N N . GLY A 1 81 ? 6.671 2.699 -17.698 1.00 93.81 81 GLY A N 1
ATOM 594 C CA . GLY A 1 81 ? 5.318 2.385 -17.265 1.00 93.81 81 GLY A CA 1
ATOM 595 C C . GLY A 1 81 ? 4.921 0.936 -17.536 1.00 93.81 81 GLY A C 1
ATOM 596 O O . GLY A 1 81 ? 4.954 0.484 -18.672 1.00 93.81 81 GLY A O 1
ATOM 597 N N . GLY A 1 82 ? 4.464 0.251 -16.493 1.00 90.25 82 GLY A N 1
ATOM 598 C CA . GLY A 1 82 ? 3.722 -1.004 -16.576 1.00 90.25 82 GLY A CA 1
ATOM 599 C C . GLY A 1 82 ? 2.226 -0.786 -16.843 1.00 90.25 82 GLY A C 1
ATOM 600 O O . GLY A 1 82 ? 1.722 0.339 -16.847 1.00 90.25 82 GLY A O 1
ATOM 601 N N . HIS A 1 83 ? 1.490 -1.881 -17.034 1.00 91.31 83 HIS A N 1
ATOM 602 C CA . HIS A 1 83 ? 0.121 -1.857 -17.576 1.00 91.31 83 HIS A CA 1
ATOM 603 C C . HIS A 1 83 ? -0.943 -2.452 -16.644 1.00 91.31 83 HIS A C 1
ATOM 605 O O . HIS A 1 83 ? -1.963 -2.955 -17.113 1.00 91.31 83 HIS A O 1
ATOM 611 N N . GLN A 1 84 ? -0.706 -2.454 -15.331 1.00 94.88 84 GLN A N 1
ATOM 612 C CA . GLN A 1 84 ? -1.536 -3.209 -14.393 1.00 94.88 84 GLN A CA 1
ATOM 613 C C . GLN A 1 84 ? -2.111 -2.321 -13.289 1.00 94.88 84 GLN A C 1
ATOM 615 O O . GLN A 1 84 ? -1.441 -1.447 -12.734 1.00 94.88 84 GLN A O 1
ATOM 620 N N . ILE A 1 85 ? -3.357 -2.620 -12.935 1.00 96.62 85 ILE A N 1
ATOM 621 C CA . ILE A 1 85 ? -4.006 -2.209 -11.693 1.00 96.62 85 ILE A CA 1
ATOM 622 C C . ILE A 1 85 ? -4.379 -3.491 -10.955 1.00 96.62 85 ILE A C 1
ATOM 624 O O . ILE A 1 85 ? -4.898 -4.426 -11.565 1.00 96.62 85 ILE A O 1
ATOM 628 N N . VAL A 1 86 ? -4.104 -3.537 -9.657 1.00 97.19 86 VAL A N 1
ATOM 629 C CA . VAL A 1 86 ? -4.391 -4.692 -8.799 1.00 97.19 86 VAL A CA 1
ATOM 630 C C . VAL A 1 86 ? -5.330 -4.260 -7.682 1.00 97.19 86 VAL A C 1
ATOM 632 O O . VAL A 1 86 ? -5.190 -3.158 -7.157 1.00 97.19 86 VAL A O 1
ATOM 635 N N . ALA A 1 87 ? -6.262 -5.132 -7.303 1.00 97.31 87 ALA A N 1
ATOM 636 C CA . ALA A 1 87 ? -7.112 -4.941 -6.136 1.00 97.31 87 ALA A CA 1
ATOM 637 C C . ALA A 1 87 ? -6.913 -6.094 -5.148 1.00 97.31 87 ALA A C 1
ATOM 639 O O . ALA A 1 87 ? -7.087 -7.258 -5.508 1.00 97.31 87 ALA A O 1
ATOM 640 N N . PHE A 1 88 ? -6.597 -5.765 -3.896 1.00 97.19 88 PHE A N 1
ATOM 641 C CA . PHE A 1 88 ? -6.789 -6.682 -2.778 1.00 97.19 88 PHE A CA 1
ATOM 642 C C . PHE A 1 88 ? -8.184 -6.450 -2.204 1.00 97.19 88 PHE A C 1
ATOM 644 O O . PHE A 1 88 ? -8.469 -5.397 -1.628 1.00 97.19 88 PHE A O 1
ATOM 651 N N . VAL A 1 89 ? -9.064 -7.426 -2.402 1.00 97.56 89 VAL A N 1
ATOM 652 C CA . VAL A 1 89 ? -10.484 -7.311 -2.056 1.00 97.56 89 VAL A CA 1
ATOM 653 C C . VAL A 1 89 ? -10.667 -7.450 -0.544 1.00 97.56 89 VAL A C 1
ATOM 655 O O . VAL A 1 89 ? -10.223 -8.440 0.035 1.00 97.56 89 VAL A O 1
ATOM 658 N N . GLY A 1 90 ? -11.309 -6.461 0.084 1.00 96.75 90 GLY A N 1
ATOM 659 C CA . GLY A 1 90 ? -11.628 -6.446 1.518 1.00 96.75 90 GLY A CA 1
ATOM 660 C C . GLY A 1 90 ? -10.426 -6.472 2.468 1.00 96.75 90 GLY A C 1
ATOM 661 O O . GLY A 1 90 ? -10.580 -6.844 3.628 1.00 96.75 90 GLY A O 1
ATOM 662 N N . LEU A 1 91 ? -9.224 -6.140 1.986 1.00 96.56 91 LEU A N 1
ATOM 663 C CA . LEU A 1 91 ? -8.003 -6.214 2.793 1.00 96.56 91 LEU A CA 1
ATOM 664 C C . LEU A 1 91 ? -7.910 -5.087 3.835 1.00 96.56 91 LEU A C 1
ATOM 666 O O . LEU A 1 91 ? -7.280 -5.269 4.874 1.00 96.56 91 LEU A O 1
ATOM 670 N N . ALA A 1 92 ? -8.518 -3.934 3.556 1.00 97.75 92 ALA A N 1
ATOM 671 C CA . ALA A 1 92 ? -8.489 -2.751 4.404 1.00 97.75 92 ALA A CA 1
ATOM 672 C C . ALA A 1 92 ? -9.846 -2.498 5.079 1.00 97.75 92 ALA A C 1
ATOM 674 O O . ALA A 1 92 ? -10.874 -3.037 4.668 1.00 97.75 92 ALA A O 1
ATOM 675 N N . ALA A 1 93 ? -9.863 -1.651 6.110 1.00 96.25 93 ALA A N 1
ATOM 676 C CA . ALA A 1 93 ? -11.119 -1.229 6.724 1.00 96.25 93 ALA A CA 1
ATOM 677 C C . ALA A 1 93 ? -11.929 -0.306 5.778 1.00 96.25 93 ALA A C 1
ATOM 679 O O . ALA A 1 93 ? -11.344 0.605 5.180 1.00 96.25 93 ALA A O 1
ATOM 680 N N . PRO A 1 94 ? -13.259 -0.488 5.650 1.00 96.19 94 PRO A N 1
ATOM 681 C CA . PRO A 1 94 ? -14.129 0.375 4.844 1.00 96.19 94 PRO A CA 1
ATOM 682 C C . PRO A 1 94 ? -13.999 1.857 5.199 1.00 96.19 94 PRO A C 1
ATOM 684 O O . PRO A 1 94 ? -14.039 2.208 6.374 1.00 96.19 94 PRO A O 1
ATOM 687 N N . VAL A 1 95 ? -13.889 2.732 4.197 1.00 94.00 95 VAL A N 1
ATOM 688 C CA . VAL A 1 95 ? -13.878 4.191 4.396 1.00 94.00 95 VAL A CA 1
ATOM 689 C C . VAL A 1 95 ? -15.313 4.712 4.409 1.00 94.00 95 VAL A C 1
ATOM 691 O O . VAL A 1 95 ? -16.067 4.469 3.466 1.00 94.00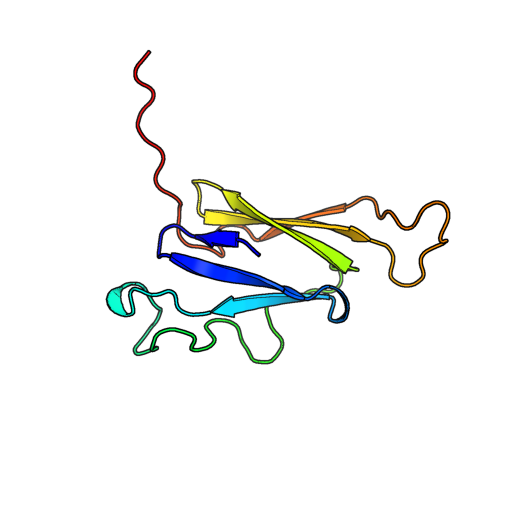 95 VAL A O 1
ATOM 694 N N . GLU A 1 96 ? -15.692 5.451 5.455 1.00 89.25 96 GLU A N 1
ATOM 695 C CA . GLU A 1 96 ? -17.020 6.064 5.531 1.00 89.25 96 GLU A CA 1
ATOM 696 C C . GLU A 1 96 ? -17.249 7.046 4.377 1.00 89.25 96 GLU A C 1
ATOM 698 O O . GLU A 1 96 ? -16.437 7.933 4.104 1.00 89.25 96 GLU A O 1
ATOM 703 N N . VAL A 1 97 ? -18.399 6.907 3.719 1.00 87.06 97 VAL A N 1
ATOM 704 C CA . VAL A 1 97 ? -18.856 7.831 2.681 1.00 87.06 97 VAL A CA 1
ATOM 705 C C . VAL A 1 97 ? -20.156 8.460 3.163 1.00 87.06 97 VAL A C 1
ATOM 707 O O . VAL A 1 97 ? -21.109 7.724 3.438 1.00 87.06 97 VAL A O 1
ATOM 710 N N . PRO A 1 98 ? -20.234 9.799 3.263 1.00 85.06 98 PRO A N 1
ATOM 711 C CA . PRO A 1 98 ? -21.483 10.467 3.583 1.00 85.06 98 PRO A CA 1
ATOM 712 C C . PRO A 1 98 ? -22.579 10.061 2.590 1.00 85.06 98 PRO A C 1
ATOM 714 O O . PRO A 1 98 ? -22.304 9.951 1.390 1.00 85.06 98 PRO A O 1
ATOM 717 N N . PRO A 1 99 ? -23.825 9.854 3.047 1.00 85.50 99 PRO A N 1
ATOM 718 C CA . PRO A 1 99 ? -24.926 9.585 2.136 1.00 85.50 99 PRO A CA 1
ATOM 719 C C . PRO A 1 99 ? -25.073 10.740 1.140 1.00 85.50 99 PRO A C 1
ATOM 721 O O . PRO A 1 99 ? -24.935 11.910 1.498 1.00 85.50 99 PRO A O 1
ATOM 724 N N . PHE A 1 100 ? -25.361 10.406 -0.118 1.00 85.31 100 PHE A N 1
ATOM 725 C CA . PHE A 1 100 ? -25.598 11.404 -1.156 1.00 85.31 100 PHE A CA 1
ATOM 726 C C . PHE A 1 100 ? -26.817 12.261 -0.787 1.00 85.31 100 PHE A C 1
ATOM 728 O O . PHE A 1 100 ? -27.938 11.758 -0.717 1.00 85.31 100 PHE A O 1
ATOM 735 N N . SER A 1 101 ? -26.594 13.552 -0.550 1.00 83.19 101 SER A N 1
ATOM 736 C CA . SER A 1 101 ? -27.637 14.538 -0.260 1.00 83.19 101 SER A CA 1
ATOM 737 C C . SER A 1 101 ? -27.936 15.351 -1.522 1.00 83.19 101 SER A C 1
ATOM 739 O O . SER A 1 101 ? -27.487 16.493 -1.639 1.00 83.19 101 SER A O 1
ATOM 741 N N . GLY A 1 102 ? -28.583 14.707 -2.499 1.00 70.44 102 GLY A N 1
ATOM 742 C CA . GLY A 1 102 ? -29.014 15.352 -3.747 1.00 70.44 102 GLY A CA 1
ATOM 743 C C . GLY A 1 102 ? -29.920 16.560 -3.546 1.00 70.44 102 GLY A C 1
ATOM 744 O O . GLY A 1 102 ? -30.499 16.703 -2.444 1.00 70.44 102 GLY A O 1
#

Radius of gyration: 14.98 Å; chains: 1; bounding box: 43×28×43 Å

Sequence (102 aa):
MTTDGNGNVWVANFSDQRVSAFCGTSPDTCPGSLSTGDPISPDAGYAFDGLVRNTGLIVDPSGNLWIANNWEEVPLQTNPGGHQIVAFVGLAAPVEVPPFSG

Secondary structure (DSSP, 8-state):
-EE-TT--EEEEEGGGTEEEEE--S-GGGSSTTPPTT-B-S-TT-B--TT--B--EEEE-TTS-EEEEEEEEEEEETTEEEEEEEEEETT-SPPPP------

pLDDT: mean 94.76, std 4.05, range [70.44, 98.44]

Foldseek 3Di:
DEAAQLQWDWDFPFLLLAIWIAHGCDQVSQPDRDHGGHTPAPPSHHHDPPAAGWDDWDQEQQRKIKTLSFAHNDADPVGRTRDDIDIDGNPGHGHDDPPDPD